Protein AF-A0A9Q0IW28-F1 (afdb_monomer)

Organism: NCBI:txid630683

Structure (mmCIF, N/CA/C/O backbone):
data_AF-A0A9Q0IW28-F1
#
_entry.id   AF-A0A9Q0IW28-F1
#
loop_
_atom_site.group_PDB
_atom_site.id
_atom_site.type_symbol
_atom_site.label_atom_id
_atom_site.label_alt_id
_atom_site.label_comp_id
_atom_site.label_asym_id
_atom_site.label_entity_id
_atom_site.label_seq_id
_atom_site.pdbx_PDB_ins_code
_atom_site.Cartn_x
_atom_site.Cartn_y
_atom_site.Cartn_z
_atom_site.occupancy
_atom_site.B_iso_or_equiv
_atom_site.auth_seq_id
_atom_site.auth_comp_id
_atom_site.auth_asym_id
_atom_site.auth_atom_id
_atom_site.pdbx_PDB_model_num
ATOM 1 N N . MET A 1 1 ? -20.313 7.037 16.267 1.00 49.22 1 MET A N 1
ATOM 2 C CA . MET A 1 1 ? -20.068 7.073 14.804 1.00 49.22 1 MET A CA 1
ATOM 3 C C . MET A 1 1 ? -18.619 6.671 14.463 1.00 49.22 1 MET A C 1
ATOM 5 O O . MET A 1 1 ? -17.930 7.400 13.762 1.00 49.22 1 MET A O 1
ATOM 9 N N . TYR A 1 2 ? -18.133 5.519 14.947 1.00 53.91 2 TYR A N 1
ATOM 10 C CA . TYR A 1 2 ? -16.740 5.068 14.736 1.00 53.91 2 TYR A CA 1
ATOM 11 C C . TYR A 1 2 ? -16.576 4.096 13.548 1.00 53.91 2 TYR A C 1
ATOM 13 O O . TYR A 1 2 ? -15.490 3.985 12.985 1.00 53.91 2 TYR A O 1
ATOM 21 N N . GLU A 1 3 ? -17.656 3.447 13.101 1.00 56.41 3 GLU A N 1
ATOM 22 C CA . GLU A 1 3 ? -17.626 2.490 11.979 1.00 56.41 3 GLU A CA 1
ATOM 23 C C . GLU A 1 3 ? -17.321 3.151 10.625 1.00 56.41 3 GLU A C 1
ATOM 25 O O . GLU A 1 3 ? -16.666 2.556 9.767 1.00 56.41 3 GLU A O 1
ATOM 30 N N . GLY A 1 4 ? -17.719 4.416 10.446 1.00 61.31 4 GLY A N 1
ATOM 31 C CA . GLY A 1 4 ? -17.457 5.169 9.217 1.00 61.31 4 GLY A CA 1
ATOM 32 C C . GLY A 1 4 ? -15.967 5.437 8.974 1.00 61.31 4 GLY A C 1
ATOM 33 O O . GLY A 1 4 ? -15.515 5.363 7.834 1.00 61.31 4 GLY A O 1
ATOM 34 N N . LYS A 1 5 ? -15.183 5.683 10.036 1.00 66.56 5 LYS A N 1
ATOM 35 C CA . LYS A 1 5 ? -13.730 5.923 9.935 1.00 66.56 5 LYS A CA 1
ATOM 36 C C . LYS A 1 5 ? -12.970 4.655 9.551 1.00 66.56 5 LYS A C 1
ATOM 38 O O . LYS A 1 5 ? -12.196 4.684 8.602 1.00 66.56 5 LYS A O 1
ATOM 43 N N . LYS A 1 6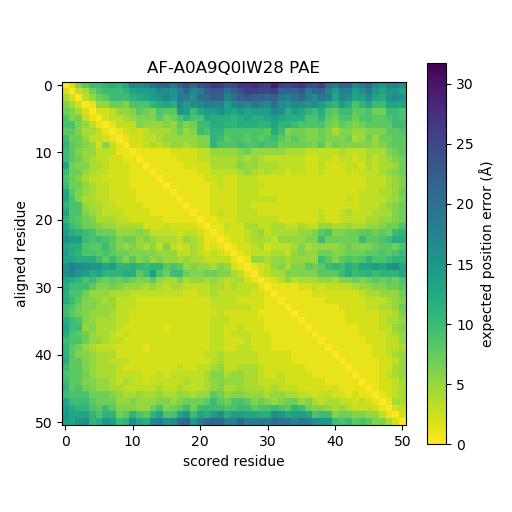 ? -13.257 3.527 10.213 1.00 70.56 6 LYS A N 1
ATOM 44 C CA . LYS A 1 6 ? -12.641 2.227 9.886 1.00 70.56 6 LYS A CA 1
ATOM 45 C C . LYS A 1 6 ? -12.919 1.810 8.440 1.00 70.56 6 LYS A C 1
ATOM 47 O O . LYS A 1 6 ? -12.006 1.405 7.729 1.00 70.56 6 LYS A O 1
ATOM 52 N N . THR A 1 7 ? -14.163 1.972 7.990 1.00 72.94 7 THR A N 1
ATOM 53 C CA . THR A 1 7 ? -14.572 1.604 6.625 1.00 72.94 7 THR A CA 1
ATOM 54 C C . THR A 1 7 ? -13.932 2.513 5.572 1.00 72.94 7 THR A C 1
ATOM 56 O O . THR A 1 7 ? -13.463 2.033 4.540 1.00 72.94 7 THR A O 1
ATOM 59 N N . LYS A 1 8 ? -13.845 3.824 5.846 1.00 74.25 8 LYS A N 1
ATOM 60 C CA . LYS A 1 8 ? -13.168 4.793 4.971 1.00 74.25 8 LYS A CA 1
ATOM 61 C C . LYS A 1 8 ? -11.668 4.507 4.854 1.00 74.25 8 LYS A C 1
ATOM 63 O O . LYS A 1 8 ? -11.147 4.516 3.740 1.00 74.25 8 LYS A O 1
ATOM 68 N N . ASN A 1 9 ? -11.002 4.205 5.970 1.00 80.56 9 ASN A N 1
ATOM 69 C CA . ASN A 1 9 ? -9.583 3.853 5.967 1.00 80.56 9 ASN A CA 1
ATOM 70 C C . ASN A 1 9 ? -9.368 2.556 5.177 1.00 80.56 9 ASN A C 1
ATOM 72 O O . ASN A 1 9 ? -8.535 2.538 4.281 1.00 80.56 9 ASN A O 1
ATOM 76 N N . MET A 1 10 ? -10.217 1.539 5.365 1.00 84.06 10 MET A N 1
ATOM 77 C CA . MET A 1 10 ? -10.148 0.286 4.600 1.00 84.06 10 MET A CA 1
ATOM 78 C C . MET A 1 10 ? -10.296 0.489 3.079 1.00 84.06 10 MET A C 1
ATOM 80 O O . MET A 1 10 ? -9.597 -0.166 2.304 1.00 84.06 10 MET A O 1
ATOM 84 N N . PHE A 1 11 ? -11.170 1.404 2.637 1.00 87.88 11 PHE A N 1
ATOM 85 C CA . PHE A 1 11 ? -11.320 1.748 1.217 1.00 87.88 11 PHE A CA 1
ATOM 86 C C . PHE A 1 11 ? -10.061 2.418 0.650 1.00 87.88 11 PHE A C 1
ATOM 88 O O . PHE A 1 11 ? -9.578 2.017 -0.410 1.00 87.88 11 PHE A O 1
ATOM 95 N N . LEU A 1 12 ? -9.511 3.405 1.364 1.00 88.19 12 LEU A N 1
ATOM 96 C CA . LEU A 1 12 ? -8.289 4.108 0.963 1.00 88.19 12 LEU A CA 1
ATOM 97 C C . LEU A 1 12 ? -7.086 3.159 0.896 1.00 88.19 12 LEU A C 1
ATOM 99 O O . LEU A 1 12 ? -6.375 3.1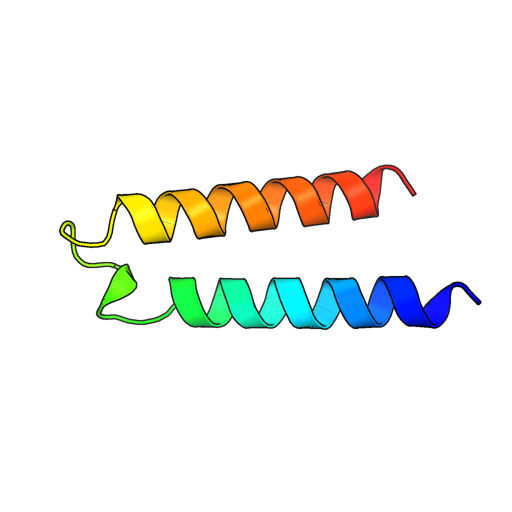60 -0.108 1.00 88.19 12 LEU A O 1
ATOM 103 N N . THR A 1 13 ? -6.905 2.293 1.898 1.00 90.38 13 THR A N 1
ATOM 104 C CA . THR A 1 13 ? -5.841 1.277 1.914 1.00 90.38 13 THR A CA 1
ATOM 105 C C . THR A 1 13 ? -5.955 0.350 0.700 1.00 90.38 13 THR A C 1
ATOM 107 O O . THR A 1 13 ? -4.996 0.201 -0.053 1.00 90.38 13 THR A O 1
ATOM 110 N N . ARG A 1 14 ? -7.152 -0.200 0.436 1.00 91.62 14 ARG A N 1
ATOM 111 C CA . ARG A 1 14 ? -7.414 -1.097 -0.709 1.00 91.62 14 ARG A CA 1
ATOM 112 C C . ARG A 1 14 ? -7.171 -0.419 -2.060 1.00 91.62 14 ARG A C 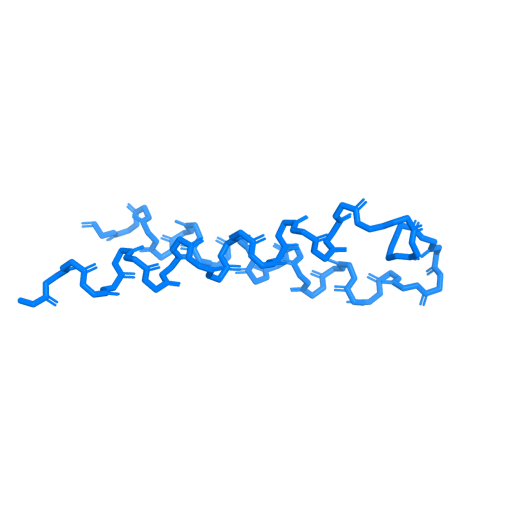1
ATOM 114 O O . ARG A 1 14 ? -6.668 -1.059 -2.983 1.00 91.62 14 ARG A O 1
ATOM 121 N N . ALA A 1 15 ? -7.546 0.853 -2.198 1.00 92.81 15 ALA A N 1
ATOM 122 C CA . ALA A 1 15 ? -7.329 1.613 -3.426 1.00 92.81 15 ALA A CA 1
ATOM 123 C C . ALA A 1 15 ? -5.832 1.839 -3.687 1.00 92.81 15 ALA A C 1
ATOM 125 O O . ALA A 1 15 ? -5.362 1.585 -4.796 1.00 92.81 15 ALA A O 1
ATOM 126 N N . LEU A 1 16 ? -5.079 2.242 -2.660 1.00 92.12 16 LEU A N 1
ATOM 127 C CA . LEU A 1 16 ? -3.631 2.442 -2.748 1.00 92.12 16 LEU A CA 1
ATOM 128 C C . LEU A 1 16 ? -2.884 1.134 -3.036 1.00 92.12 16 LEU A C 1
ATOM 130 O O . LEU A 1 16 ? -2.034 1.100 -3.924 1.00 92.12 16 LEU A O 1
ATOM 134 N N . GLU A 1 17 ? -3.247 0.037 -2.368 1.00 91.94 17 GLU A N 1
ATOM 135 C CA . GLU A 1 17 ? -2.684 -1.294 -2.636 1.00 91.94 17 GLU A CA 1
ATOM 136 C C . GLU A 1 17 ? -2.932 -1.736 -4.083 1.00 91.94 17 GLU A C 1
ATOM 138 O O . GLU A 1 17 ? -2.039 -2.285 -4.731 1.00 91.94 17 GLU A O 1
ATOM 143 N N . LYS A 1 18 ? -4.125 -1.454 -4.624 1.00 93.62 18 LYS A N 1
ATOM 144 C CA . LYS A 1 18 ? -4.458 -1.768 -6.018 1.00 93.62 18 LYS A CA 1
ATOM 145 C C . LYS A 1 18 ? -3.625 -0.950 -7.007 1.00 93.62 18 LYS A C 1
ATOM 147 O O . LYS A 1 18 ? -3.163 -1.513 -7.996 1.00 93.62 18 LYS A O 1
ATOM 152 N N . ILE A 1 19 ? -3.403 0.337 -6.730 1.00 91.25 19 ILE A N 1
ATOM 153 C CA . ILE A 1 19 ? -2.539 1.209 -7.543 1.00 91.25 19 ILE A CA 1
ATOM 154 C C . ILE A 1 19 ? -1.090 0.700 -7.510 1.00 91.25 19 ILE A C 1
ATOM 156 O O . ILE A 1 19 ? -0.462 0.573 -8.556 1.00 91.25 19 ILE A O 1
ATOM 160 N N . LEU A 1 20 ? -0.569 0.333 -6.336 1.00 88.88 20 LEU A N 1
ATOM 161 C CA . LEU A 1 20 ? 0.793 -0.200 -6.185 1.00 88.88 20 LEU A CA 1
ATOM 162 C C . LEU A 1 20 ? 0.984 -1.589 -6.814 1.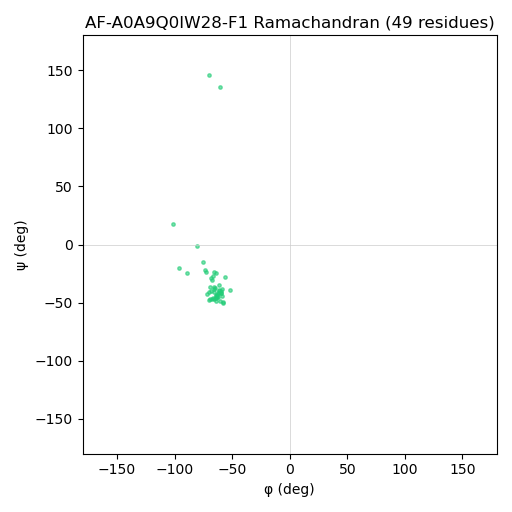00 88.88 20 LEU A C 1
ATOM 164 O O . LEU A 1 20 ? 2.091 -1.943 -7.233 1.00 88.88 20 LEU A O 1
ATOM 168 N N . ALA A 1 21 ? -0.075 -2.398 -6.880 1.00 91.38 21 ALA A N 1
ATOM 169 C CA . ALA A 1 21 ? -0.038 -3.711 -7.515 1.00 91.38 21 ALA A CA 1
ATOM 170 C C . ALA A 1 21 ? 0.017 -3.630 -9.050 1.00 91.38 21 ALA A C 1
ATOM 172 O O . ALA A 1 21 ? 0.490 -4.589 -9.680 1.00 91.38 21 ALA A O 1
ATOM 173 N N . ASP A 1 22 ? -0.422 -2.508 -9.627 1.00 92.88 22 ASP A N 1
ATOM 174 C CA . ASP A 1 22 ? -0.465 -2.282 -11.066 1.00 92.88 22 ASP A CA 1
ATOM 175 C C . ASP A 1 22 ? 0.935 -2.360 -11.701 1.00 92.88 22 ASP A C 1
ATOM 177 O O . ASP A 1 22 ? 1.934 -1.850 -11.182 1.00 92.88 22 ASP A O 1
ATOM 181 N N . LYS A 1 23 ? 1.025 -3.056 -12.840 1.00 83.81 23 LYS A N 1
ATOM 182 C CA . LYS A 1 23 ? 2.296 -3.315 -13.531 1.00 83.81 23 LYS A CA 1
ATOM 183 C C . LYS A 1 23 ? 2.924 -2.037 -14.085 1.00 83.81 23 LYS A C 1
ATOM 185 O O . LYS A 1 23 ? 4.146 -1.991 -14.220 1.00 83.81 23 LYS A O 1
ATOM 190 N N . GLU A 1 24 ? 2.128 -1.021 -14.405 1.00 82.94 24 GLU A N 1
ATOM 191 C CA . GLU A 1 24 ? 2.626 0.261 -14.900 1.00 82.94 24 GLU A CA 1
ATOM 192 C C . GLU A 1 24 ? 3.297 1.058 -13.784 1.00 82.94 24 GLU A C 1
ATOM 194 O O . GLU A 1 24 ? 4.408 1.551 -13.967 1.00 82.94 24 GLU A O 1
ATOM 199 N N . VAL A 1 25 ? 2.698 1.076 -12.592 1.00 84.50 25 VAL A N 1
ATOM 200 C CA . VAL A 1 25 ? 3.210 1.804 -11.416 1.00 84.50 25 VAL A CA 1
ATOM 201 C C . VAL A 1 25 ? 4.535 1.226 -10.903 1.00 84.50 25 VAL A C 1
ATOM 203 O O . VAL A 1 25 ? 5.346 1.934 -10.306 1.00 84.50 25 VAL A O 1
ATOM 206 N N . LYS A 1 26 ? 4.814 -0.050 -11.193 1.00 79.56 26 LYS A N 1
ATOM 207 C CA . LYS A 1 26 ? 6.093 -0.706 -10.871 1.00 79.56 26 LYS A CA 1
ATOM 208 C C . LYS A 1 26 ? 7.250 -0.299 -11.788 1.00 79.56 26 LYS A C 1
ATOM 210 O O . LYS A 1 26 ? 8.402 -0.568 -11.447 1.00 79.56 26 LYS A O 1
ATOM 215 N N . LYS A 1 27 ? 6.981 0.335 -12.935 1.00 87.06 27 LYS A N 1
ATOM 216 C CA . LYS A 1 27 ? 8.029 0.838 -13.835 1.00 87.06 27 LYS A CA 1
ATOM 217 C C . LYS A 1 27 ? 8.730 2.040 -13.188 1.00 8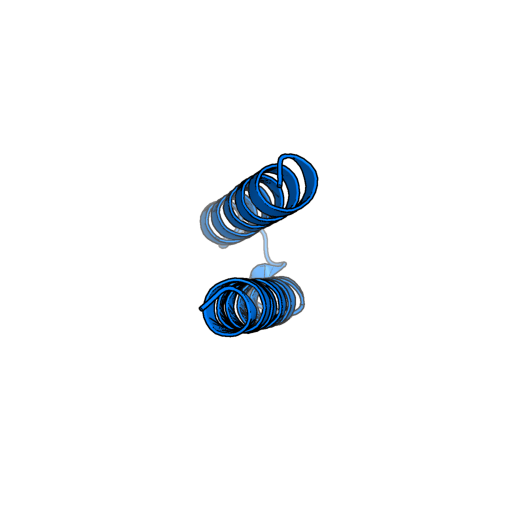7.06 27 LYS A C 1
ATOM 219 O O . LYS A 1 27 ? 8.095 2.860 -12.530 1.00 87.06 27 LYS A O 1
ATOM 224 N N . ALA A 1 28 ? 10.034 2.195 -13.426 1.00 79.81 28 ALA A N 1
ATOM 225 C CA . ALA A 1 28 ? 10.856 3.244 -12.802 1.00 79.81 28 ALA A CA 1
ATOM 226 C C . ALA A 1 28 ? 10.328 4.680 -13.026 1.00 79.81 28 ALA A C 1
ATOM 228 O O . ALA A 1 28 ? 10.506 5.554 -12.177 1.00 79.81 28 ALA A O 1
ATOM 229 N N . HIS A 1 29 ? 9.623 4.907 -14.138 1.00 87.19 29 HIS A N 1
ATOM 230 C CA . HIS A 1 29 ? 9.020 6.193 -14.505 1.00 87.19 29 HIS A CA 1
ATOM 231 C C . HIS A 1 29 ? 7.930 6.660 -13.526 1.00 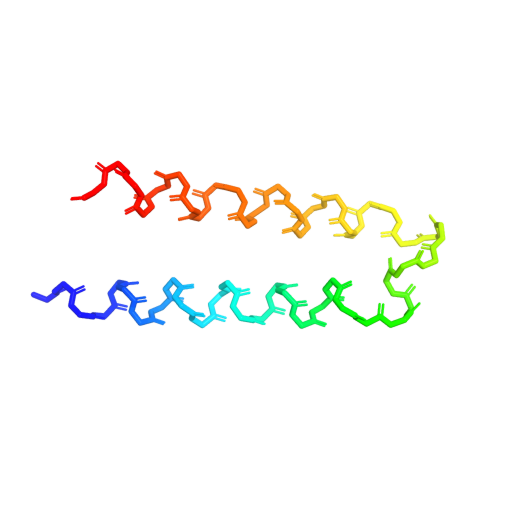87.19 29 HIS A C 1
ATOM 233 O O . HIS A 1 29 ? 7.703 7.858 -13.391 1.00 87.19 29 HIS A O 1
ATOM 239 N N . HIS A 1 30 ? 7.290 5.733 -12.805 1.00 88.81 30 HIS A N 1
ATOM 240 C CA . HIS A 1 30 ? 6.248 6.030 -11.818 1.00 88.81 30 HIS A CA 1
ATOM 241 C C . HIS A 1 30 ? 6.764 5.974 -10.374 1.00 88.81 30 HIS A C 1
ATOM 243 O O . HIS A 1 30 ? 5.972 5.909 -9.437 1.00 88.81 30 HIS A O 1
ATOM 249 N N . SER A 1 31 ? 8.084 6.037 -10.171 1.00 89.38 31 SER A N 1
ATOM 250 C CA . SER A 1 31 ? 8.714 5.993 -8.843 1.00 89.38 31 SER A CA 1
ATOM 251 C C . SER A 1 31 ? 8.137 7.014 -7.857 1.00 89.38 31 SER A C 1
ATOM 253 O O . SER A 1 31 ? 7.920 6.679 -6.696 1.00 89.38 31 SER A O 1
ATOM 255 N N . GLN A 1 32 ? 7.821 8.229 -8.312 1.00 91.31 32 GLN A N 1
ATOM 256 C CA . GLN A 1 32 ? 7.233 9.264 -7.459 1.00 91.31 32 GLN A CA 1
ATOM 257 C C . GLN A 1 32 ? 5.789 8.940 -7.047 1.00 91.31 32 GLN A C 1
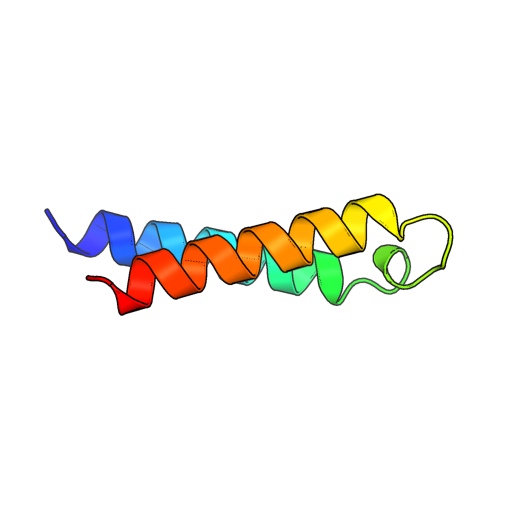ATOM 259 O O . GLN A 1 32 ? 5.435 9.117 -5.885 1.00 91.31 32 GLN A O 1
ATOM 264 N N . LEU A 1 33 ? 4.976 8.412 -7.972 1.00 91.38 33 LEU A N 1
ATOM 265 C CA . LEU A 1 33 ? 3.615 7.947 -7.679 1.00 91.38 33 LEU A CA 1
ATOM 266 C C . LEU A 1 33 ? 3.651 6.770 -6.702 1.00 91.38 33 LEU A C 1
ATOM 268 O O . LEU A 1 33 ? 2.934 6.769 -5.707 1.00 91.38 33 LEU A O 1
ATOM 272 N N . ARG A 1 34 ? 4.530 5.798 -6.959 1.00 91.38 34 ARG A N 1
ATOM 273 C CA . ARG A 1 34 ? 4.715 4.631 -6.101 1.00 91.38 34 ARG A CA 1
ATOM 274 C C . ARG A 1 34 ? 5.101 5.048 -4.680 1.00 91.38 34 ARG A C 1
ATOM 276 O O . ARG A 1 34 ? 4.440 4.638 -3.734 1.00 91.38 34 ARG A O 1
ATOM 283 N N . LYS A 1 35 ? 6.096 5.929 -4.543 1.00 93.19 35 LYS A N 1
ATOM 284 C CA . LYS A 1 35 ? 6.531 6.450 -3.243 1.00 93.19 35 LYS A CA 1
ATOM 285 C C . LYS A 1 35 ? 5.416 7.222 -2.533 1.00 93.19 35 LYS A C 1
ATOM 287 O O . LYS A 1 35 ? 5.233 7.042 -1.337 1.00 93.19 35 LYS A O 1
ATOM 292 N N . ALA A 1 36 ? 4.646 8.042 -3.250 1.00 94.50 36 ALA A N 1
ATOM 293 C CA . ALA A 1 36 ? 3.515 8.765 -2.665 1.00 94.50 36 ALA A CA 1
ATOM 294 C C . ALA A 1 36 ? 2.429 7.811 -2.137 1.00 94.50 36 ALA A C 1
ATOM 296 O O . ALA A 1 36 ? 1.906 8.019 -1.045 1.00 94.50 36 ALA A O 1
ATOM 297 N N . CYS A 1 37 ? 2.118 6.741 -2.877 1.00 94.31 37 CYS A N 1
ATOM 298 C CA . CYS A 1 37 ? 1.162 5.727 -2.436 1.00 94.31 37 CYS A CA 1
ATOM 299 C C . CYS A 1 37 ? 1.678 4.892 -1.253 1.00 94.31 37 CYS A C 1
ATOM 301 O O . CYS A 1 37 ? 0.884 4.545 -0.383 1.00 94.31 37 CYS A O 1
ATOM 303 N N . GLU A 1 38 ? 2.978 4.575 -1.212 1.00 93.06 38 GLU A N 1
ATOM 304 C CA . GLU A 1 38 ? 3.622 3.880 -0.086 1.00 93.06 38 GLU A CA 1
ATOM 305 C C . GLU A 1 38 ? 3.575 4.737 1.192 1.00 93.06 38 GLU A C 1
ATOM 307 O O . GLU A 1 38 ? 3.097 4.255 2.216 1.00 93.06 38 GLU A O 1
ATOM 312 N N . VAL A 1 39 ? 3.960 6.019 1.112 1.00 95.31 39 VAL A N 1
ATOM 313 C CA . VAL A 1 39 ? 3.917 6.959 2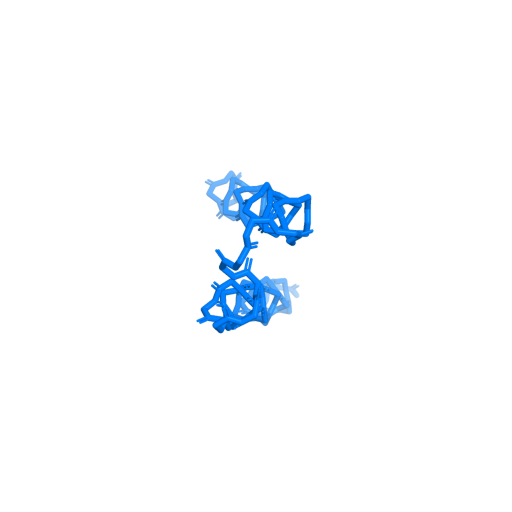.251 1.00 95.31 39 VAL A CA 1
ATOM 314 C C . VAL A 1 39 ? 2.490 7.132 2.776 1.00 95.31 39 VAL A C 1
ATOM 316 O O . VAL A 1 39 ? 2.252 6.957 3.966 1.00 95.31 39 VAL A O 1
ATOM 319 N N . ALA A 1 40 ? 1.517 7.377 1.892 1.00 92.88 40 ALA A N 1
ATOM 320 C CA . ALA A 1 40 ? 0.122 7.537 2.304 1.00 92.88 40 ALA A CA 1
ATOM 321 C C . ALA A 1 40 ? -0.446 6.267 2.969 1.00 92.88 40 ALA A C 1
ATOM 323 O O . ALA A 1 40 ? -1.259 6.353 3.889 1.00 92.88 40 ALA A O 1
ATOM 324 N N . LEU A 1 41 ? -0.030 5.074 2.521 1.00 92.56 41 LEU A N 1
ATOM 325 C CA . LEU A 1 41 ? -0.411 3.808 3.155 1.00 92.56 41 LEU A CA 1
ATOM 326 C C . LEU A 1 41 ? 0.156 3.673 4.569 1.00 92.56 41 LEU A C 1
ATOM 328 O O . LEU A 1 41 ? -0.525 3.125 5.435 1.00 92.56 41 LEU A O 1
ATOM 332 N N . GLU A 1 42 ? 1.387 4.129 4.781 1.00 92.12 42 GLU A N 1
ATOM 333 C CA . GLU A 1 42 ? 2.059 4.105 6.079 1.00 92.12 42 GLU A CA 1
ATOM 334 C C . GLU A 1 42 ? 1.368 5.055 7.063 1.00 92.12 42 GLU A C 1
ATOM 336 O O . GLU A 1 42 ? 0.969 4.620 8.141 1.00 92.12 42 GLU A O 1
ATOM 341 N N . GLU A 1 43 ? 1.071 6.288 6.642 1.00 91.50 43 GLU A N 1
ATOM 342 C CA . GLU A 1 43 ? 0.355 7.275 7.464 1.00 91.50 43 GLU A CA 1
ATOM 343 C C . GLU A 1 43 ? -1.044 6.788 7.882 1.00 91.50 43 GLU A C 1
ATOM 345 O O . GLU A 1 43 ? -1.440 6.931 9.040 1.00 91.50 43 GLU A O 1
ATOM 350 N N . ILE A 1 44 ? -1.795 6.157 6.968 1.00 88.56 44 ILE A N 1
ATOM 351 C CA . ILE A 1 44 ? -3.125 5.596 7.276 1.00 88.56 44 ILE A CA 1
ATOM 352 C C . ILE A 1 44 ? -3.023 4.441 8.283 1.00 88.56 44 ILE A C 1
ATOM 354 O O . ILE A 1 44 ? -3.899 4.292 9.141 1.00 88.56 44 ILE A O 1
ATOM 358 N N . LYS A 1 45 ? -1.982 3.604 8.180 1.00 85.44 45 LYS A N 1
ATOM 359 C CA . LYS A 1 45 ? -1.748 2.497 9.120 1.00 85.44 45 LYS A CA 1
ATOM 360 C C . LYS A 1 45 ? -1.360 3.025 10.494 1.00 85.44 45 LYS A C 1
ATOM 362 O O . LYS A 1 45 ? -1.988 2.629 11.470 1.00 85.44 45 LYS A O 1
ATOM 367 N N . GLU A 1 46 ? -0.430 3.972 10.555 1.00 87.50 46 GLU A N 1
ATOM 368 C CA . GLU A 1 46 ? -0.036 4.620 11.804 1.00 87.50 46 GLU A CA 1
ATOM 369 C C . GLU A 1 46 ? -1.214 5.324 12.489 1.00 87.50 46 GLU A C 1
ATOM 371 O O . GLU A 1 46 ? -1.361 5.228 13.707 1.00 87.50 46 GLU A O 1
ATOM 376 N N . GLU A 1 47 ? -2.070 6.020 11.732 1.00 83.69 47 GLU A N 1
ATOM 377 C CA . GLU A 1 47 ? -3.292 6.623 12.279 1.00 83.69 47 GLU A CA 1
ATOM 378 C C . GLU A 1 47 ? -4.226 5.543 12.844 1.00 83.69 47 GLU A C 1
ATOM 380 O O . GLU A 1 47 ? -4.812 5.728 13.909 1.00 83.69 47 GLU A O 1
ATOM 385 N N . SER A 1 48 ? -4.342 4.400 12.161 1.00 76.69 48 SER A N 1
ATOM 386 C CA . SER A 1 48 ? -5.188 3.290 12.599 1.00 76.69 48 SER A CA 1
ATOM 387 C C . SER A 1 48 ? -4.635 2.515 13.800 1.00 76.69 48 SER A C 1
ATOM 389 O O . SER A 1 48 ? -5.433 1.852 14.459 1.00 76.69 48 SER A O 1
ATOM 391 N N . GLU A 1 49 ? -3.324 2.537 14.055 1.00 73.94 49 GLU A N 1
ATOM 392 C CA . GLU A 1 49 ? -2.680 1.884 15.210 1.00 73.94 49 GLU A CA 1
ATOM 393 C C . GLU A 1 49 ? -2.613 2.794 16.446 1.00 73.94 49 GLU A C 1
ATOM 395 O O . GLU A 1 49 ? -2.555 2.306 17.573 1.00 73.94 49 GLU A O 1
ATOM 400 N N . LYS A 1 50 ? -2.641 4.118 16.252 1.00 65.44 50 LYS A N 1
ATOM 401 C CA . LYS A 1 50 ? -2.686 5.120 17.334 1.00 65.44 50 LYS A CA 1
ATOM 402 C C . LYS A 1 50 ? -4.104 5.335 17.906 1.00 65.44 50 LYS A C 1
ATOM 404 O O . LYS A 1 50 ? -4.260 6.145 18.821 1.00 65.44 50 LYS A O 1
ATOM 409 N N . LEU A 1 51 ? -5.115 4.639 17.373 1.00 53.66 51 LEU A N 1
ATOM 410 C CA . LEU A 1 51 ? -6.542 4.691 17.742 1.00 53.66 51 LEU A CA 1
ATOM 411 C C . LEU A 1 51 ? -7.006 3.390 18.405 1.00 53.66 51 LEU A C 1
ATOM 413 O O . LEU A 1 51 ? -7.830 3.496 19.341 1.00 53.66 51 LEU A O 1
#

Foldseek 3Di:
DCVVLVVVLVVLLVVLVVCLVDPVCPDPVNVVVNVVSVVVNVVSVVVVVVD

pLDDT: mean 83.42, std 11.92, range [49.22, 95.31]

Solvent-accessible surface area (backbone atoms only — not comparable to full-atom values): 2942 Å² total; per-residue (Å²): 134,66,66,63,57,58,52,51,50,52,51,51,47,55,52,41,53,52,52,60,67,34,74,69,41,68,37,79,91,28,46,67,59,41,49,52,42,52,51,54,48,49,54,54,47,53,56,63,72,77,105

Radius of gyration: 12.5 Å; Cα contacts (8 Å, |Δi|>4): 22; chains: 1; bo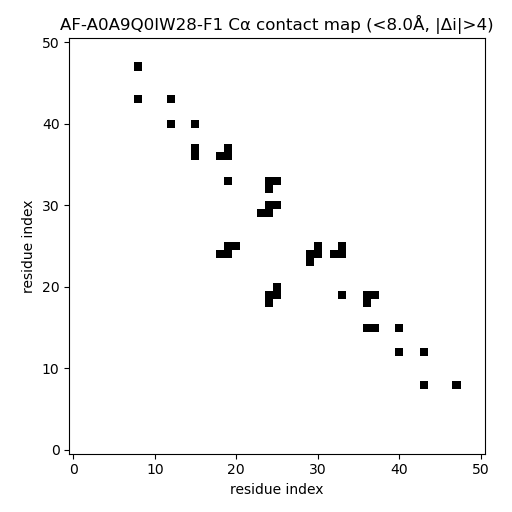unding box: 31×13×33 Å

Secondary structure (DSSP, 8-state):
--HHHHHHHHHHHHHHHHHHHSTTTTSGGGHHHHHHHHHHHHHHHHHHH--

Mean predicted aligned error: 5.65 Å

Sequence (51 aa):
MYEGKKTKNMFLTRALEKILADKEVKKAHHSQLRKACEVALEEIKEESEKL

Nearest PDB structures (foldseek):
  8g3d-assembly1_1V  TM=6.206E-01  e=4.921E+00  Tetrahymena thermophila
  8sf7-assembly1_0V  TM=6.434E-01  e=8.867E+00  Tetrahymena thermophila